Protein AF-A0A3C0J0U9-F1 (afdb_monomer)

Secondary structure (DSSP, 8-state):
-HHHHHHHHHHHHHHHHHHHHHH-------HHHHHHHHHHHHHTT-HHHHHHHHHHHHHH-TT-HHHHHHHHHHHHHHTT-S-HHHHHHHHHS-TTHHHHTTPPPPPHHHHHHHHHHHHHHHHHHHH-TT-HHHHHHHHTTT--

Foldseek 3Di:
DVVVVVVVVVVVVVVVVVVVVVVPPPVPQALVNLLVQLVVCLVVLVLVSSLVSLVVSCVRVVLPLSSLQSNLSSLCSVLVPPALLLVVCCVVDDNCVSVVVVHDHTDPSSVVSSVSSQVSLVSSCVSPVPPVVSCVNCVSVPDD

Nearest PDB structures (foldseek):
  6i57-assembly1_A  TM=8.396E-01  e=9.009E-02  Homo sapiens
  6fdt-assembly1_A  TM=8.468E-01  e=4.999E-01  Homo sapiens
  3q4a-assembly1_B  TM=5.434E-01  e=1.568E-01  Mus musculus
  6fdp-assembly1_A  TM=4.439E-01  e=1.824E-01  Homo sapiens
  5tqb-assembly1_B  TM=6.037E-01  e=2.638E+00  Thermochaetoides thermophila DSM 1495

Mean predicted aligned error: 12.81 Å

pLDDT: mean 75.69, std 16.79, range [37.5, 98.44]

Sequence (144 aa):
MRHTRRILSVFAVAVAVLALASAVSVAQTSAYDYILRGERYLASGAADDAIREFNAALSMEPGNTRASFGLGQAYEQRSRCARVFNYRMELMTEPGTLGKLGFPPLTEQGYQDVQLALDAYAKSVASYPRYPEAYYRQGLLHFV

Structure (mmCIF, N/CA/C/O backbone):
data_AF-A0A3C0J0U9-F1
#
_entry.id   AF-A0A3C0J0U9-F1
#
loop_
_atom_site.group_PDB
_atom_site.id
_atom_site.type_symbol
_atom_site.label_atom_id
_atom_site.label_alt_id
_atom_site.label_comp_id
_atom_site.label_asym_id
_atom_site.label_entity_id
_atom_site.label_seq_id
_atom_site.pdbx_PDB_ins_code
_atom_site.Cartn_x
_atom_site.Cartn_y
_atom_site.Cartn_z
_atom_site.occupancy
_atom_site.B_iso_or_equiv
_atom_site.auth_seq_id
_atom_site.auth_comp_id
_atom_site.auth_asym_id
_atom_site.auth_atom_id
_atom_site.pdbx_PDB_model_num
ATOM 1 N N . MET A 1 1 ? -31.194 -32.279 52.348 1.00 56.94 1 MET A N 1
ATOM 2 C CA . MET A 1 1 ? -30.491 -32.675 51.098 1.00 56.94 1 MET A CA 1
ATOM 3 C C . MET A 1 1 ? -30.902 -31.895 49.831 1.00 56.94 1 MET A C 1
ATOM 5 O O . MET A 1 1 ? -30.206 -32.005 48.830 1.00 56.94 1 MET A O 1
ATOM 9 N N . ARG A 1 2 ? -31.984 -31.088 49.815 1.00 56.72 2 ARG A N 1
ATOM 10 C CA . ARG A 1 2 ? -32.417 -30.333 48.610 1.00 56.72 2 ARG A CA 1
ATOM 11 C C .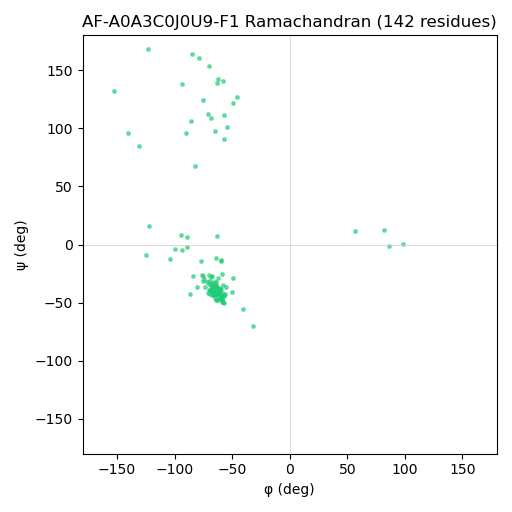 ARG A 1 2 ? -31.564 -29.093 48.271 1.00 56.72 2 ARG A C 1
ATOM 13 O O . ARG A 1 2 ? -31.472 -28.736 47.102 1.00 56.72 2 ARG A O 1
ATOM 20 N N . HIS A 1 3 ? -30.916 -28.465 49.256 1.00 53.94 3 HIS A N 1
ATOM 21 C CA . HIS A 1 3 ? -30.123 -27.240 49.053 1.00 53.94 3 HIS A CA 1
ATOM 22 C C . HIS A 1 3 ? -28.789 -27.486 48.333 1.00 53.94 3 HIS A C 1
ATOM 24 O O . HIS A 1 3 ? -28.413 -26.715 47.456 1.00 53.94 3 HIS A O 1
ATOM 30 N N . THR A 1 4 ? -28.125 -28.607 48.614 1.00 58.34 4 THR A N 1
ATOM 31 C CA . THR A 1 4 ? -26.825 -28.965 48.026 1.00 58.34 4 THR A CA 1
ATOM 32 C C . THR A 1 4 ? -26.916 -29.223 46.518 1.00 58.34 4 THR A C 1
ATOM 34 O O . THR A 1 4 ? -26.023 -28.842 45.770 1.00 58.34 4 THR A O 1
ATOM 37 N N . ARG A 1 5 ? -28.036 -29.792 46.044 1.00 61.41 5 ARG A N 1
ATOM 38 C CA . ARG A 1 5 ? -28.287 -30.019 44.608 1.00 61.41 5 ARG A CA 1
ATOM 39 C C . ARG A 1 5 ? -28.474 -28.721 43.817 1.00 61.41 5 ARG A C 1
ATOM 41 O O . ARG A 1 5 ? -28.034 -28.658 42.678 1.00 61.41 5 ARG A O 1
ATOM 48 N N . ARG A 1 6 ? -29.088 -27.692 44.419 1.00 62.22 6 ARG A N 1
ATOM 49 C CA . ARG A 1 6 ? -29.304 -26.385 43.769 1.00 62.22 6 ARG A CA 1
ATOM 50 C C . ARG A 1 6 ? -28.004 -25.603 43.585 1.00 62.22 6 ARG A C 1
ATOM 52 O O . ARG A 1 6 ? -27.803 -24.988 42.545 1.00 62.22 6 ARG A O 1
ATOM 59 N N . ILE A 1 7 ? -27.113 -25.657 44.573 1.00 67.00 7 ILE A N 1
ATOM 60 C CA . ILE A 1 7 ? -25.809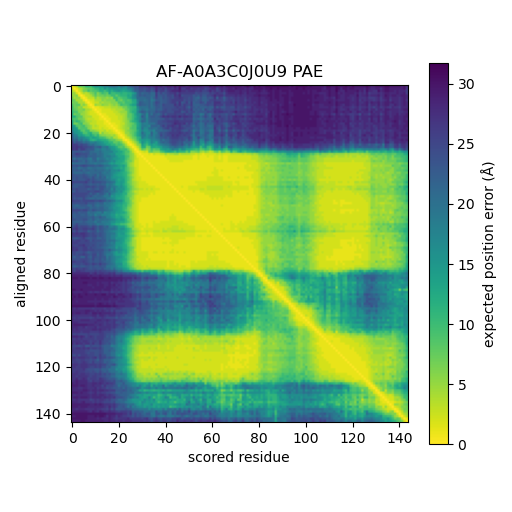 -24.983 44.509 1.00 67.00 7 ILE A CA 1
ATOM 61 C C . ILE A 1 7 ? -24.936 -25.634 43.431 1.00 67.00 7 ILE A C 1
ATOM 63 O O . ILE A 1 7 ? -24.357 -24.934 42.606 1.00 67.00 7 ILE A O 1
ATOM 67 N N . LEU A 1 8 ? -24.931 -26.970 43.369 1.00 69.69 8 LEU A N 1
ATOM 68 C CA . LEU A 1 8 ? -24.194 -27.7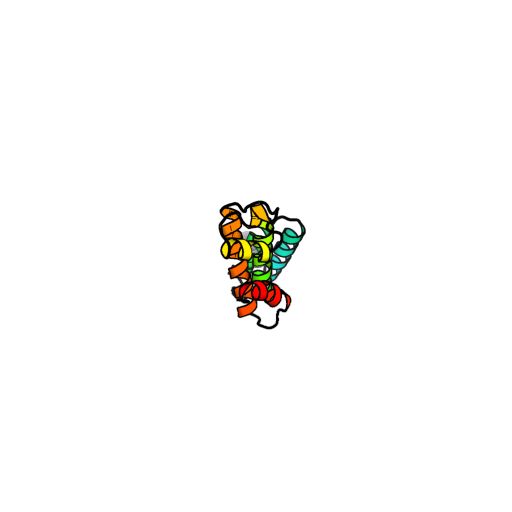16 42.349 1.00 69.69 8 LEU A CA 1
ATOM 69 C C . LEU A 1 8 ? -24.704 -27.418 40.928 1.00 69.69 8 LEU A C 1
ATOM 71 O O . LEU A 1 8 ? -23.905 -27.258 40.012 1.00 69.69 8 LEU A O 1
ATOM 75 N N . SER A 1 9 ? -26.025 -27.288 40.747 1.00 71.12 9 SER A N 1
ATOM 76 C CA . SER A 1 9 ? -26.611 -26.945 39.446 1.00 71.12 9 SER A CA 1
ATOM 77 C C . SER A 1 9 ? -26.307 -25.513 39.012 1.00 71.12 9 SER A C 1
ATOM 79 O O . SER A 1 9 ? -26.024 -25.287 37.843 1.00 71.12 9 SER A O 1
ATOM 81 N N . VAL A 1 10 ? -26.322 -24.545 39.935 1.00 73.25 10 VAL A N 1
ATOM 82 C CA . VAL A 1 10 ? -25.972 -23.150 39.616 1.00 73.25 10 VAL A CA 1
ATOM 83 C C . VAL A 1 10 ? -24.491 -23.043 39.260 1.00 73.25 10 VAL A C 1
ATOM 85 O O . VAL A 1 10 ? -24.139 -22.364 38.301 1.00 73.25 10 VAL A O 1
ATOM 88 N N . PHE A 1 11 ? -23.634 -23.769 39.978 1.00 76.00 11 PHE A N 1
ATOM 89 C CA . PHE A 1 11 ? -22.206 -23.820 39.687 1.00 76.00 11 PHE A CA 1
ATOM 90 C C . PHE A 1 11 ? -21.923 -24.467 38.323 1.00 76.00 11 PHE A C 1
ATOM 92 O O . PHE A 1 11 ? -21.149 -23.931 37.536 1.00 76.00 11 PHE A O 1
ATOM 99 N N . ALA A 1 12 ? -22.609 -25.565 37.993 1.00 74.12 12 ALA A N 1
ATOM 100 C CA . ALA A 1 12 ? -22.492 -26.215 36.689 1.00 74.12 12 ALA A CA 1
ATOM 101 C C . ALA A 1 12 ? -22.958 -25.311 35.535 1.00 74.12 12 ALA A C 1
ATOM 103 O O . ALA A 1 12 ? -22.296 -25.247 34.502 1.00 74.12 12 ALA A O 1
ATOM 104 N N . VAL A 1 13 ? -24.056 -24.569 35.720 1.00 76.31 13 VAL A N 1
ATOM 105 C CA . VAL A 1 13 ? -24.535 -23.587 34.733 1.00 76.31 13 VAL A CA 1
ATOM 106 C C . VAL A 1 13 ? -23.541 -22.434 34.583 1.00 76.31 13 VAL A C 1
ATOM 108 O O . VAL A 1 13 ? -23.248 -22.038 33.461 1.00 76.31 13 VAL A O 1
ATOM 111 N N . ALA A 1 14 ? -22.968 -21.929 35.678 1.00 69.69 14 ALA A N 1
ATOM 112 C CA . ALA A 1 14 ? -21.973 -20.859 35.630 1.00 69.69 14 ALA A CA 1
ATOM 113 C C . ALA A 1 14 ? -20.696 -21.285 34.887 1.00 69.69 14 ALA A C 1
ATOM 115 O O . ALA A 1 14 ? -20.204 -20.539 34.045 1.00 69.69 14 ALA A O 1
ATOM 116 N N . VAL A 1 15 ? -20.201 -22.503 35.134 1.00 75.88 15 VAL A N 1
ATOM 117 C CA . VAL A 1 15 ? -19.050 -23.070 34.412 1.00 75.88 15 VAL A CA 1
ATOM 118 C C . VAL A 1 15 ? -19.375 -23.274 32.930 1.00 75.88 15 VAL A C 1
ATOM 120 O O . VAL A 1 15 ? -18.551 -22.952 32.079 1.00 75.88 15 VAL A O 1
ATOM 123 N N . ALA A 1 16 ? -20.582 -23.746 32.605 1.00 70.12 16 ALA A N 1
ATOM 124 C CA . ALA A 1 16 ? -21.015 -23.917 31.221 1.00 70.12 16 ALA A CA 1
ATOM 125 C C . ALA A 1 16 ? -21.107 -22.577 30.474 1.00 70.12 16 ALA A C 1
ATOM 127 O O . ALA A 1 16 ? -20.628 -22.479 29.349 1.00 70.12 16 ALA A O 1
ATOM 128 N N . VAL A 1 17 ? -21.656 -21.532 31.103 1.00 71.75 17 VAL A N 1
ATOM 129 C CA . VAL A 1 17 ? -21.714 -20.176 30.531 1.00 71.75 17 VAL A CA 1
ATOM 130 C C . VAL A 1 17 ? -20.309 -19.603 30.327 1.00 71.75 17 VAL A C 1
ATOM 132 O O . VAL A 1 17 ? -20.049 -19.001 29.288 1.00 71.75 17 VAL A O 1
ATOM 135 N N . LEU A 1 18 ? -19.383 -19.836 31.262 1.00 61.94 18 LEU A N 1
ATOM 136 C CA . LEU A 1 18 ? -17.990 -19.397 31.131 1.00 61.94 18 LEU A CA 1
ATOM 137 C C . LEU A 1 18 ? -17.261 -20.124 29.986 1.00 61.94 18 LEU A C 1
ATOM 139 O O . LEU A 1 18 ? -16.551 -19.495 29.206 1.00 61.94 18 LEU A O 1
ATOM 143 N N . ALA A 1 19 ? -17.480 -21.435 29.848 1.00 61.06 19 ALA A N 1
ATOM 144 C CA . ALA A 1 19 ? -16.915 -22.241 28.766 1.00 61.06 19 ALA A CA 1
ATOM 145 C C . ALA A 1 19 ? -17.512 -21.874 27.393 1.00 61.06 19 ALA A C 1
ATOM 147 O O . ALA A 1 19 ? -16.795 -21.817 26.394 1.00 61.06 19 ALA A O 1
ATOM 148 N N . LEU A 1 20 ? -18.810 -21.556 27.343 1.00 58.84 20 LEU A N 1
ATOM 149 C CA . LEU A 1 20 ? -19.487 -21.045 26.147 1.00 58.84 20 LEU A CA 1
ATOM 150 C C . LEU A 1 20 ? -18.983 -19.649 25.761 1.00 58.84 20 LEU A C 1
ATOM 152 O O . LEU A 1 20 ? -18.791 -19.390 24.577 1.00 58.84 20 LEU A O 1
ATOM 156 N N . ALA A 1 21 ? -18.690 -18.779 26.732 1.00 57.72 21 ALA A N 1
ATOM 157 C CA . ALA A 1 21 ? -18.084 -17.471 26.480 1.00 57.72 21 ALA A CA 1
ATOM 158 C C . ALA A 1 21 ? -16.661 -17.583 25.901 1.00 57.72 21 ALA A C 1
ATOM 160 O O . ALA A 1 21 ? -16.288 -16.770 25.061 1.00 57.72 21 ALA A O 1
ATOM 161 N N . SER A 1 22 ? -15.895 -18.619 26.271 1.00 56.03 22 SER A N 1
ATOM 162 C CA . SER A 1 22 ? -14.607 -18.935 25.628 1.00 56.03 22 SER A CA 1
ATOM 163 C C . SER A 1 22 ? -14.731 -19.629 24.264 1.00 56.03 22 SER A C 1
ATOM 165 O O . SER A 1 22 ? -13.751 -19.697 23.528 1.00 56.03 22 SER A O 1
ATOM 167 N N . ALA A 1 23 ? -15.917 -20.144 23.922 1.00 53.53 23 ALA A N 1
ATOM 168 C CA . ALA A 1 23 ? -16.199 -20.836 22.662 1.00 53.53 23 ALA A CA 1
ATOM 169 C C . ALA A 1 23 ? -16.893 -19.945 21.618 1.00 53.53 23 ALA A C 1
ATOM 171 O O . ALA A 1 23 ? -17.100 -20.380 20.483 1.00 53.53 23 ALA A O 1
ATOM 172 N N . VAL A 1 24 ? -17.240 -18.698 21.967 1.00 56.47 24 VAL A N 1
ATOM 173 C CA . VAL A 1 24 ? -17.619 -17.690 20.975 1.00 56.47 24 VAL A CA 1
ATOM 174 C C . VAL A 1 24 ? -16.385 -17.408 20.129 1.00 56.47 24 VAL A C 1
ATOM 176 O O . VAL A 1 24 ? -15.494 -16.648 20.499 1.00 56.47 24 VAL A O 1
ATOM 179 N N . SER A 1 25 ? -16.346 -18.060 18.971 1.00 51.44 25 SER A N 1
ATOM 180 C CA . SER A 1 25 ? -15.546 -17.656 17.829 1.00 51.44 25 SER A CA 1
ATOM 181 C C . SER A 1 25 ? -15.954 -16.227 17.473 1.00 51.44 25 SER A C 1
ATOM 183 O O . SER A 1 25 ? -16.887 -15.986 16.710 1.00 51.44 25 SER A O 1
ATOM 185 N N . VAL A 1 26 ? -15.263 -15.249 18.060 1.00 58.66 26 VAL A N 1
ATOM 186 C CA . VAL A 1 26 ? -15.087 -13.965 17.392 1.00 58.66 26 VAL A CA 1
ATOM 187 C C . VAL A 1 26 ? -14.426 -14.348 16.079 1.00 58.66 26 VAL A C 1
ATOM 189 O O . VAL A 1 26 ? -13.323 -14.891 16.100 1.00 58.66 26 VAL A O 1
ATOM 192 N N . ALA A 1 27 ? -15.139 -14.200 14.962 1.00 58.12 27 ALA A N 1
ATOM 193 C CA . ALA A 1 27 ? -14.575 -14.448 13.645 1.00 58.12 27 ALA A CA 1
ATOM 194 C C . ALA A 1 27 ? -13.315 -13.585 13.537 1.00 58.12 27 ALA A C 1
ATOM 196 O O . ALA A 1 27 ? -13.394 -12.361 13.427 1.00 58.12 27 ALA A O 1
ATOM 197 N N . GLN A 1 28 ? -12.154 -14.211 13.720 1.00 73.06 28 GLN A N 1
ATOM 198 C CA . GLN A 1 28 ? -10.898 -13.496 13.780 1.00 73.06 28 GLN A CA 1
ATOM 199 C C . GLN A 1 28 ? -10.618 -13.024 12.363 1.00 73.06 28 GLN A C 1
ATOM 201 O O . GLN A 1 28 ? -10.431 -13.842 11.465 1.00 73.06 28 GLN A O 1
ATOM 206 N N . THR A 1 29 ? -10.674 -11.709 12.167 1.00 84.19 29 THR A N 1
ATOM 207 C CA . THR A 1 29 ? -10.436 -11.073 10.874 1.00 84.19 29 THR A CA 1
ATOM 208 C C . THR A 1 29 ? -9.147 -11.609 10.266 1.00 84.19 29 THR A C 1
ATOM 210 O O . THR A 1 29 ? -8.088 -11.508 10.886 1.00 84.19 29 THR A O 1
ATOM 213 N N . SER A 1 30 ? -9.238 -12.185 9.071 1.00 92.88 30 SER A N 1
ATOM 214 C CA . SER A 1 30 ? -8.088 -12.729 8.351 1.00 92.88 30 SER A CA 1
ATOM 215 C C . SER A 1 30 ? -7.366 -11.645 7.547 1.00 92.88 30 SER A C 1
ATOM 217 O O . SER A 1 30 ? -7.937 -10.591 7.249 1.00 92.88 30 SER A O 1
ATOM 219 N N . ALA A 1 31 ? -6.128 -11.918 7.117 1.00 93.88 31 ALA A N 1
ATOM 220 C CA . ALA A 1 31 ? -5.410 -11.046 6.183 1.00 93.88 31 ALA A CA 1
ATOM 221 C C . ALA A 1 31 ? -6.225 -10.807 4.898 1.00 93.88 31 ALA A C 1
ATOM 223 O O . ALA A 1 31 ? -6.257 -9.698 4.368 1.00 93.88 31 ALA A O 1
ATOM 224 N N . TYR A 1 32 ? -6.949 -11.831 4.437 1.00 94.31 32 TYR A N 1
ATOM 225 C CA . TYR A 1 32 ? -7.830 -11.744 3.278 1.00 94.31 32 TYR A CA 1
ATOM 226 C C . TYR A 1 32 ? -9.001 -10.772 3.489 1.00 94.31 32 TYR A C 1
ATOM 228 O O . TYR A 1 32 ? -9.305 -9.981 2.597 1.00 94.31 32 TYR A O 1
ATOM 236 N N . ASP A 1 33 ? -9.612 -10.754 4.675 1.00 95.88 33 ASP A N 1
ATOM 237 C CA . ASP A 1 33 ? -10.697 -9.813 4.987 1.00 95.88 33 ASP A CA 1
ATOM 238 C C . ASP A 1 33 ? -10.204 -8.362 4.996 1.00 95.88 33 ASP A C 1
ATOM 240 O O . ASP A 1 33 ? -10.885 -7.467 4.489 1.00 95.88 33 ASP A O 1
ATOM 244 N N . TYR A 1 34 ? -9.005 -8.130 5.539 1.00 97.44 34 TYR A N 1
ATOM 245 C CA . TYR A 1 34 ? -8.331 -6.833 5.472 1.00 97.44 34 TYR A CA 1
ATOM 246 C C . TYR A 1 34 ? -8.072 -6.412 4.017 1.00 97.44 34 TYR A C 1
ATOM 248 O O . TYR A 1 34 ? -8.408 -5.293 3.638 1.00 97.44 34 TYR A O 1
ATOM 256 N N . ILE A 1 35 ? -7.571 -7.315 3.167 1.00 97.38 35 ILE A N 1
ATOM 257 C CA . ILE A 1 35 ? -7.364 -7.043 1.733 1.00 97.38 35 ILE A CA 1
ATOM 258 C C . ILE A 1 35 ? -8.675 -6.635 1.056 1.00 97.38 35 ILE A C 1
ATOM 260 O O . ILE A 1 35 ? -8.723 -5.605 0.387 1.00 97.38 35 ILE A O 1
ATOM 264 N N . LEU A 1 36 ? -9.754 -7.397 1.259 1.00 97.56 36 LEU A N 1
ATOM 265 C CA . LEU A 1 36 ? -11.047 -7.103 0.639 1.00 97.56 36 LEU A CA 1
ATOM 266 C C . LEU A 1 36 ? -11.625 -5.755 1.086 1.00 97.56 36 LEU A C 1
ATOM 268 O O . LEU A 1 36 ? -12.241 -5.055 0.281 1.00 97.56 36 LEU A O 1
ATOM 272 N N . ARG A 1 37 ? -11.451 -5.370 2.355 1.00 97.81 37 ARG A N 1
ATOM 273 C CA . ARG A 1 37 ? -11.858 -4.036 2.819 1.00 97.81 37 ARG A CA 1
ATOM 274 C C . ARG A 1 37 ? -10.981 -2.943 2.218 1.00 97.81 37 ARG A C 1
ATOM 276 O O . ARG A 1 37 ? -11.527 -1.947 1.750 1.00 97.81 37 ARG A O 1
ATOM 283 N N . GLY A 1 38 ? -9.666 -3.150 2.156 1.00 98.00 38 GLY A N 1
ATOM 284 C CA . GLY A 1 38 ? -8.734 -2.223 1.513 1.00 98.00 38 GLY A CA 1
ATOM 285 C C . GLY A 1 38 ? -9.086 -1.955 0.049 1.00 98.00 38 GLY A C 1
ATOM 286 O O . GLY A 1 38 ? -9.139 -0.804 -0.375 1.00 98.00 38 GLY A O 1
ATOM 287 N N . GLU A 1 39 ? -9.441 -2.996 -0.705 1.00 97.44 39 GLU A N 1
ATOM 288 C CA . GLU A 1 39 ? -9.885 -2.875 -2.100 1.00 97.44 39 GLU A CA 1
ATOM 289 C C . GLU A 1 39 ? -11.186 -2.081 -2.250 1.00 97.44 39 GLU A C 1
ATOM 291 O O . GLU A 1 39 ? -11.331 -1.290 -3.183 1.00 97.44 39 GLU A O 1
ATOM 296 N N . ARG A 1 40 ? -12.130 -2.245 -1.316 1.00 98.25 40 ARG A N 1
ATOM 297 C CA . ARG A 1 40 ? -13.370 -1.455 -1.304 1.00 98.25 40 ARG A CA 1
ATOM 298 C C . ARG A 1 40 ? -13.097 0.019 -1.022 1.00 98.25 40 ARG A C 1
ATOM 300 O O . ARG A 1 40 ? -13.697 0.869 -1.674 1.00 98.25 40 ARG A O 1
ATOM 307 N N . TYR A 1 41 ? -12.195 0.316 -0.087 1.00 98.19 41 TYR A N 1
ATOM 308 C CA . TYR A 1 41 ? -11.788 1.688 0.214 1.00 98.19 41 TYR A CA 1
ATOM 309 C C . TYR A 1 41 ? -11.018 2.336 -0.944 1.00 98.19 41 TYR A C 1
ATOM 311 O O . TYR A 1 41 ? -11.273 3.491 -1.276 1.00 98.19 41 TYR A O 1
ATOM 319 N N . LEU A 1 42 ? -10.151 1.586 -1.630 1.00 95.12 42 LEU A N 1
ATOM 320 C CA . LEU A 1 42 ? -9.509 2.039 -2.870 1.00 95.12 42 LEU A CA 1
ATOM 321 C C . LEU A 1 42 ? -10.540 2.429 -3.930 1.00 95.12 42 LEU A C 1
ATOM 323 O O . LEU A 1 42 ? -10.481 3.519 -4.505 1.00 95.12 42 LEU A O 1
ATOM 327 N N . ALA A 1 43 ? -11.510 1.543 -4.170 1.00 95.62 43 ALA A N 1
ATOM 328 C CA . ALA A 1 43 ? -12.556 1.763 -5.160 1.00 95.62 43 ALA A CA 1
ATOM 329 C C . ALA A 1 43 ? -13.427 2.990 -4.839 1.00 95.62 43 ALA A C 1
ATOM 331 O O . ALA A 1 43 ? -13.941 3.625 -5.757 1.00 95.62 43 ALA A O 1
ATOM 332 N N . SER A 1 44 ? -13.576 3.347 -3.558 1.00 96.12 44 SER A N 1
ATOM 333 C CA . SER A 1 44 ? -14.342 4.520 -3.125 1.00 96.12 44 SER A CA 1
ATOM 334 C C . SER A 1 44 ? -13.528 5.814 -3.028 1.00 96.12 44 SER A C 1
ATOM 336 O O . SER A 1 44 ? -14.100 6.859 -2.720 1.00 96.12 44 SER A O 1
ATOM 338 N N . GLY A 1 45 ? -12.216 5.788 -3.283 1.00 93.88 45 GLY A N 1
ATOM 339 C CA . GLY A 1 45 ? -11.368 6.974 -3.123 1.00 93.88 45 GLY A CA 1
ATOM 340 C C . GLY A 1 45 ? -10.820 7.192 -1.715 1.00 93.88 45 GLY A C 1
ATO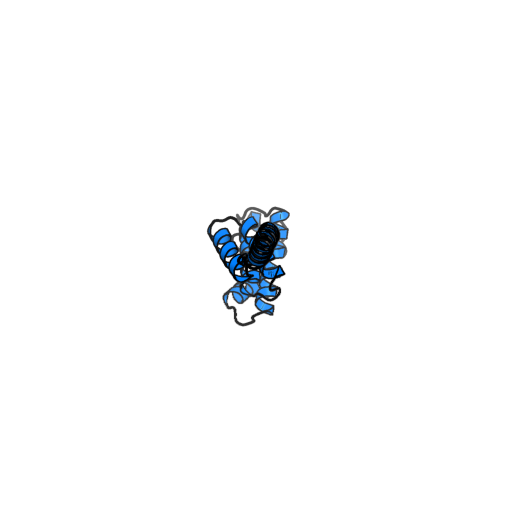M 341 O O . GLY A 1 45 ? -10.073 8.147 -1.498 1.00 93.88 45 GLY A O 1
ATOM 342 N N . ALA A 1 46 ? -11.163 6.326 -0.763 1.00 96.69 46 ALA A N 1
ATOM 343 C CA . ALA A 1 46 ? -10.761 6.423 0.635 1.00 96.69 46 ALA A CA 1
ATOM 344 C C . ALA A 1 46 ? -9.349 5.849 0.842 1.00 96.69 46 ALA A C 1
ATOM 346 O O . ALA A 1 46 ? -9.153 4.807 1.468 1.00 96.69 46 ALA A O 1
ATOM 347 N N . ALA A 1 47 ? -8.351 6.533 0.284 1.00 94.94 47 ALA A N 1
ATOM 348 C CA . ALA A 1 47 ? -6.975 6.047 0.245 1.00 94.94 47 ALA A CA 1
ATOM 349 C C . ALA A 1 47 ? -6.369 5.794 1.641 1.00 94.94 47 ALA A C 1
ATOM 351 O O . ALA A 1 47 ? -5.678 4.797 1.831 1.00 94.94 47 ALA A O 1
ATOM 352 N N . ASP A 1 48 ? -6.659 6.637 2.637 1.00 97.19 48 ASP A N 1
ATOM 353 C CA . ASP A 1 48 ? -6.154 6.450 4.008 1.00 97.19 48 ASP A CA 1
ATOM 354 C C . ASP A 1 48 ? -6.700 5.183 4.675 1.00 97.19 48 ASP A C 1
ATOM 356 O O . ASP A 1 48 ? -5.952 4.427 5.303 1.00 97.19 48 ASP A O 1
ATOM 360 N N . ASP A 1 49 ? -7.993 4.911 4.498 1.00 98.25 49 ASP A N 1
ATOM 361 C CA . ASP A 1 49 ? -8.611 3.691 5.006 1.00 98.25 49 ASP A CA 1
ATOM 362 C C . ASP A 1 49 ? -8.067 2.457 4.290 1.00 98.25 49 ASP A C 1
ATOM 364 O O . ASP A 1 49 ? -7.754 1.457 4.935 1.00 98.25 49 ASP A O 1
ATOM 368 N N . ALA A 1 50 ? -7.865 2.544 2.974 1.00 98.19 50 ALA A N 1
ATOM 369 C CA . ALA A 1 50 ? -7.226 1.479 2.217 1.00 98.19 50 ALA A CA 1
ATOM 370 C C . ALA A 1 50 ? -5.815 1.167 2.739 1.00 98.19 50 ALA A C 1
ATOM 372 O O . ALA A 1 50 ? -5.501 0.005 2.998 1.00 98.19 50 ALA A O 1
ATOM 373 N N . ILE A 1 51 ? -4.985 2.192 2.966 1.00 98.25 51 ILE A N 1
ATOM 374 C CA . ILE A 1 51 ? -3.633 2.048 3.532 1.00 98.25 51 ILE A CA 1
ATOM 375 C C . ILE A 1 51 ? -3.687 1.343 4.888 1.00 98.25 51 ILE A C 1
ATOM 377 O O . ILE A 1 51 ? -2.891 0.439 5.152 1.00 98.25 51 ILE A O 1
ATOM 381 N N . ARG A 1 52 ? -4.627 1.729 5.755 1.00 98.25 52 ARG A N 1
ATOM 382 C CA . ARG A 1 52 ? -4.802 1.116 7.076 1.00 98.25 52 ARG A CA 1
ATOM 383 C C . ARG A 1 52 ? -5.155 -0.369 6.970 1.00 98.25 52 ARG A C 1
ATOM 385 O O . ARG A 1 52 ? -4.543 -1.183 7.659 1.00 98.25 52 ARG A O 1
ATOM 392 N N . GLU A 1 53 ? -6.098 -0.731 6.103 1.00 98.44 53 GLU A N 1
ATOM 393 C CA . GLU A 1 53 ? -6.500 -2.129 5.921 1.00 98.44 53 GLU A CA 1
ATOM 394 C C . GLU A 1 53 ? -5.378 -2.974 5.297 1.00 98.44 53 GLU A C 1
ATOM 396 O O . GLU A 1 53 ? -5.082 -4.059 5.796 1.00 98.44 53 GLU A O 1
ATOM 401 N N . PHE A 1 54 ? -4.676 -2.483 4.271 1.00 97.94 54 PHE A N 1
ATOM 402 C CA . PHE A 1 54 ? -3.567 -3.237 3.674 1.00 97.94 54 PHE A CA 1
ATOM 403 C C . PHE A 1 54 ? -2.380 -3.406 4.624 1.00 97.94 54 PHE A C 1
ATOM 405 O O . PHE A 1 54 ? -1.776 -4.477 4.650 1.00 97.94 54 PHE A O 1
ATOM 412 N N . ASN A 1 55 ? -2.068 -2.408 5.455 1.00 98.19 55 ASN A N 1
ATOM 413 C CA . ASN A 1 55 ? -1.041 -2.561 6.489 1.00 98.19 55 ASN A CA 1
ATOM 414 C C . ASN A 1 55 ? -1.431 -3.603 7.544 1.00 98.19 55 ASN A C 1
ATOM 416 O O . ASN A 1 55 ? -0.573 -4.354 8.011 1.00 98.19 55 ASN A O 1
ATOM 420 N N . ALA A 1 56 ? -2.715 -3.694 7.897 1.00 97.44 56 ALA A N 1
ATOM 421 C CA . ALA A 1 56 ? -3.199 -4.740 8.790 1.00 97.44 56 ALA A CA 1
ATOM 422 C C . ALA A 1 56 ? -3.076 -6.132 8.146 1.00 97.44 56 ALA A C 1
ATOM 424 O O . ALA A 1 56 ? -2.580 -7.053 8.792 1.00 97.44 56 ALA A O 1
ATOM 425 N N . ALA A 1 57 ? -3.409 -6.270 6.857 1.00 97.06 57 ALA A N 1
ATOM 426 C CA . ALA A 1 57 ? -3.171 -7.507 6.112 1.00 97.06 57 ALA A CA 1
ATOM 427 C C . ALA A 1 57 ? -1.683 -7.895 6.090 1.00 97.06 57 ALA A C 1
ATOM 429 O O . ALA A 1 57 ? -1.347 -9.042 6.370 1.00 97.06 57 ALA A O 1
ATOM 430 N N . LEU A 1 58 ? -0.785 -6.942 5.819 1.00 95.44 58 LEU A N 1
ATOM 431 C CA . LEU A 1 58 ? 0.665 -7.177 5.780 1.00 95.44 58 LEU A CA 1
ATOM 432 C C . LEU A 1 58 ? 1.273 -7.445 7.160 1.00 95.44 58 LEU A C 1
ATOM 434 O O . LEU A 1 58 ? 2.280 -8.135 7.261 1.00 95.44 58 LEU A O 1
ATOM 438 N N . SER A 1 59 ? 0.661 -6.945 8.232 1.00 96.25 59 SER A N 1
ATOM 439 C CA . SER A 1 59 ? 1.071 -7.293 9.598 1.00 96.25 59 SER A CA 1
ATOM 440 C C . SER A 1 59 ? 0.771 -8.759 9.926 1.00 96.25 59 SER A C 1
ATOM 442 O O . SER A 1 59 ? 1.469 -9.358 10.739 1.00 96.25 59 SER A O 1
ATOM 444 N N . MET A 1 60 ? -0.251 -9.343 9.290 1.00 93.12 60 MET A N 1
ATOM 445 C CA . MET A 1 60 ? -0.593 -10.762 9.424 1.00 93.12 60 MET A CA 1
ATOM 446 C C . MET A 1 60 ? 0.191 -11.640 8.443 1.00 93.12 60 MET A C 1
ATOM 448 O O . MET A 1 60 ? 0.678 -12.704 8.815 1.00 93.12 60 MET A O 1
ATOM 452 N N . GLU A 1 61 ? 0.328 -11.188 7.197 1.00 93.62 61 GLU A N 1
ATOM 453 C CA . GLU A 1 61 ? 1.031 -11.887 6.123 1.00 93.62 61 GLU A CA 1
ATOM 454 C C . GLU A 1 61 ? 2.022 -10.937 5.427 1.00 93.62 61 GLU A C 1
ATOM 456 O O . GLU A 1 61 ? 1.705 -10.359 4.382 1.00 93.62 61 GLU A O 1
ATOM 461 N N . PRO A 1 62 ? 3.251 -10.785 5.955 1.00 92.81 62 PRO A N 1
ATOM 462 C CA . PRO A 1 62 ? 4.223 -9.814 5.438 1.00 92.81 62 PRO A CA 1
ATOM 463 C C . PRO A 1 62 ? 4.613 -9.998 3.965 1.00 92.81 62 PRO A C 1
ATOM 465 O O . PRO A 1 62 ? 5.021 -9.042 3.313 1.00 92.81 62 PRO A O 1
ATOM 468 N N . GLY A 1 63 ? 4.489 -11.220 3.437 1.00 88.25 63 GLY A N 1
ATOM 469 C CA . GLY A 1 63 ? 4.762 -11.557 2.035 1.00 88.25 63 GLY A CA 1
ATOM 470 C C . GLY A 1 63 ? 3.530 -11.531 1.127 1.00 88.25 63 GLY A C 1
ATOM 471 O O . GLY A 1 63 ? 3.604 -11.996 -0.013 1.00 88.25 63 GLY A O 1
ATOM 472 N N . ASN A 1 64 ? 2.375 -11.051 1.605 1.00 92.56 64 ASN A N 1
ATOM 473 C CA . ASN A 1 64 ? 1.164 -11.058 0.797 1.00 92.56 64 ASN A CA 1
ATOM 474 C C . ASN A 1 64 ? 1.293 -10.066 -0.370 1.00 92.56 64 ASN A C 1
ATOM 476 O O . ASN A 1 64 ? 1.267 -8.842 -0.212 1.00 92.56 64 ASN A O 1
ATOM 480 N N . THR A 1 65 ? 1.422 -10.628 -1.572 1.00 90.38 65 THR A N 1
ATOM 481 C CA . THR A 1 65 ? 1.613 -9.880 -2.820 1.00 90.38 65 THR A CA 1
ATOM 482 C C . THR A 1 65 ? 0.438 -8.948 -3.101 1.00 90.38 65 THR A C 1
ATOM 484 O O . THR A 1 65 ? 0.639 -7.787 -3.442 1.00 90.38 65 THR A O 1
ATOM 487 N N . ARG A 1 66 ? -0.795 -9.430 -2.912 1.00 92.38 66 ARG A N 1
ATOM 488 C CA . ARG A 1 66 ? -2.014 -8.664 -3.193 1.00 92.38 66 ARG A CA 1
ATOM 489 C C . ARG A 1 66 ? -2.152 -7.470 -2.251 1.00 92.38 66 ARG A C 1
ATOM 491 O O . ARG A 1 66 ? -2.469 -6.378 -2.709 1.00 92.38 66 ARG A O 1
ATOM 498 N N . ALA A 1 67 ? -1.848 -7.658 -0.967 1.00 94.81 67 ALA A N 1
ATOM 499 C CA . ALA A 1 67 ? -1.846 -6.575 0.012 1.00 94.81 67 ALA A CA 1
ATOM 500 C C . ALA A 1 67 ? -0.756 -5.530 -0.278 1.00 94.81 67 ALA A C 1
ATOM 502 O O . ALA A 1 67 ? -1.035 -4.336 -0.238 1.00 94.81 67 ALA A O 1
ATOM 503 N N . SER A 1 68 ? 0.460 -5.964 -0.633 1.0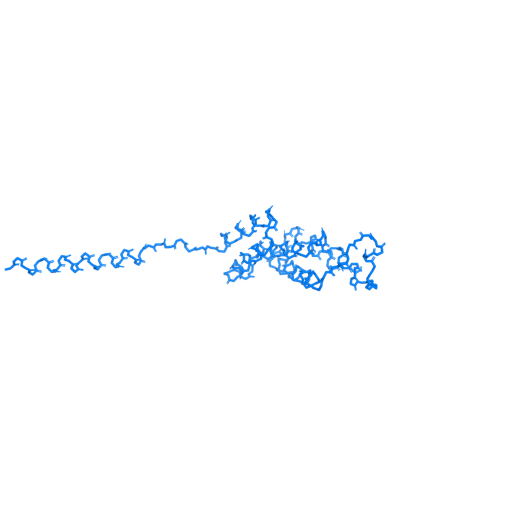0 92.19 68 SER A N 1
ATOM 504 C CA . SER A 1 68 ? 1.551 -5.049 -1.014 1.00 92.19 68 SER A CA 1
ATOM 505 C C . SER A 1 68 ? 1.210 -4.250 -2.275 1.00 92.19 68 SER A C 1
ATOM 507 O O . SER A 1 68 ? 1.438 -3.045 -2.331 1.00 92.19 68 SER A O 1
ATOM 509 N N . PHE A 1 69 ? 0.612 -4.899 -3.275 1.00 90.88 69 PHE A N 1
ATOM 510 C 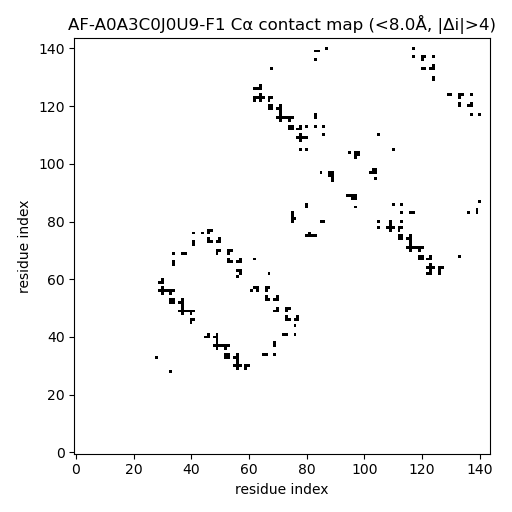CA . PHE A 1 69 ? 0.155 -4.234 -4.491 1.00 90.88 69 PHE A CA 1
ATOM 511 C C . PHE A 1 69 ? -0.952 -3.209 -4.207 1.00 90.88 69 PHE A C 1
ATOM 513 O O . PHE A 1 69 ? -0.849 -2.062 -4.638 1.00 90.88 69 PHE A O 1
ATOM 520 N N . GLY A 1 70 ? -1.972 -3.594 -3.433 1.00 93.06 70 GLY A N 1
ATOM 521 C CA . GLY A 1 70 ? -3.052 -2.694 -3.025 1.00 93.06 70 GLY A CA 1
ATOM 522 C C . GLY A 1 70 ? -2.552 -1.500 -2.208 1.00 93.06 70 GLY A C 1
ATOM 523 O O . GLY A 1 70 ? -3.001 -0.375 -2.418 1.00 93.06 70 GLY A O 1
ATOM 524 N N . LEU A 1 71 ? -1.556 -1.706 -1.340 1.00 95.12 71 LEU A N 1
ATOM 525 C CA . LEU A 1 71 ? -0.912 -0.626 -0.593 1.00 95.12 71 LEU A CA 1
ATOM 526 C C . LEU A 1 71 ? -0.238 0.389 -1.530 1.00 95.12 71 LEU A C 1
ATOM 528 O O . LEU A 1 71 ? -0.393 1.595 -1.337 1.00 95.12 71 LEU A O 1
ATOM 532 N N . GLY A 1 72 ? 0.451 -0.085 -2.573 1.00 90.19 72 GLY A N 1
ATOM 533 C CA . GLY A 1 72 ? 1.041 0.786 -3.589 1.00 90.19 72 GLY A CA 1
ATOM 534 C C . GLY A 1 72 ? -0.004 1.631 -4.323 1.00 90.19 72 GLY A C 1
ATOM 535 O O . GLY A 1 72 ? 0.174 2.840 -4.481 1.00 90.19 72 GLY A O 1
ATOM 536 N N . GLN A 1 73 ? -1.137 1.022 -4.688 1.00 90.31 73 GLN A N 1
ATOM 537 C CA . GLN A 1 73 ? -2.254 1.734 -5.320 1.00 90.31 73 GLN A CA 1
ATOM 538 C C . GLN A 1 73 ? -2.861 2.788 -4.389 1.00 90.31 73 GLN A C 1
ATOM 540 O O . GLN A 1 73 ? -3.245 3.866 -4.843 1.00 90.31 73 GLN A O 1
ATOM 545 N N . ALA A 1 74 ? -2.923 2.502 -3.089 1.00 93.75 74 ALA A N 1
ATOM 546 C CA . ALA A 1 74 ? -3.519 3.403 -2.114 1.00 93.75 74 ALA A CA 1
ATOM 547 C C . ALA A 1 74 ? -2.647 4.641 -1.882 1.00 93.75 74 ALA A C 1
ATOM 549 O O . ALA A 1 74 ? -3.158 5.760 -1.885 1.00 93.75 74 ALA A O 1
ATOM 550 N N . TYR A 1 75 ? -1.328 4.469 -1.784 1.00 90.50 75 TYR A N 1
ATOM 551 C CA . TYR A 1 75 ? -0.401 5.599 -1.734 1.00 90.50 75 TYR A CA 1
ATOM 552 C C . TYR A 1 75 ? -0.407 6.425 -3.030 1.00 90.50 75 TYR A C 1
ATOM 554 O O . TYR A 1 75 ? -0.424 7.654 -2.972 1.00 90.50 75 TYR A O 1
ATOM 562 N N . GLU A 1 76 ? -0.476 5.782 -4.200 1.00 85.00 76 GLU A N 1
ATOM 563 C CA . GLU A 1 76 ? -0.612 6.480 -5.485 1.00 85.00 76 GLU A CA 1
ATOM 564 C C . GLU A 1 76 ? -1.884 7.343 -5.515 1.00 85.00 76 GLU A C 1
ATOM 566 O O . GLU A 1 76 ? -1.827 8.535 -5.823 1.00 85.00 76 GLU A O 1
ATOM 571 N N . GLN A 1 77 ? -3.019 6.787 -5.091 1.00 88.25 77 GLN A N 1
ATOM 572 C CA . GLN A 1 77 ? -4.283 7.515 -5.011 1.00 88.25 77 GLN A CA 1
ATOM 573 C C . GLN A 1 77 ? -4.232 8.671 -4.000 1.00 88.25 77 GLN A C 1
ATOM 575 O O . GLN A 1 77 ? -4.736 9.762 -4.290 1.00 88.25 77 GLN A O 1
ATOM 580 N N . ARG A 1 78 ? -3.589 8.471 -2.840 1.00 89.44 78 ARG A N 1
ATOM 581 C CA . ARG A 1 78 ? -3.439 9.511 -1.811 1.00 89.44 78 ARG A CA 1
ATOM 582 C C . ARG A 1 78 ? -2.551 10.663 -2.266 1.00 89.44 78 ARG A C 1
ATOM 584 O O . ARG A 1 78 ? -2.902 11.819 -2.039 1.00 89.44 78 ARG A O 1
ATOM 591 N N . SER A 1 79 ? -1.487 10.356 -3.006 1.00 82.75 79 SER A N 1
ATOM 592 C CA . SER A 1 79 ? -0.598 11.357 -3.602 1.00 82.75 79 SER A CA 1
ATOM 593 C C . SER A 1 79 ? -1.292 12.245 -4.644 1.00 82.75 79 SER A C 1
ATOM 595 O O . SER A 1 79 ? -0.709 13.235 -5.079 1.00 82.75 79 SER A O 1
ATOM 597 N N . ARG A 1 80 ? -2.521 11.894 -5.079 1.00 75.75 80 ARG A N 1
ATOM 598 C CA . ARG A 1 80 ? -3.248 12.516 -6.207 1.00 75.75 80 ARG A CA 1
ATOM 599 C C . ARG A 1 80 ? -2.467 12.469 -7.523 1.00 75.75 80 ARG A C 1
ATOM 601 O O . ARG A 1 80 ? -2.848 13.119 -8.497 1.00 75.75 80 ARG A O 1
ATOM 608 N N . CYS A 1 81 ? -1.385 11.700 -7.574 1.00 64.31 81 CYS A N 1
ATOM 609 C CA . CYS A 1 81 ? -0.533 11.609 -8.733 1.00 64.31 81 CYS A CA 1
ATOM 610 C C . CYS A 1 81 ? -1.131 10.550 -9.655 1.00 64.31 81 CYS A C 1
ATOM 612 O O . CYS A 1 81 ? -1.067 9.359 -9.374 1.00 64.31 81 CYS A O 1
ATOM 614 N N . ALA A 1 82 ? -1.736 10.985 -10.764 1.00 54.84 82 ALA A N 1
ATOM 615 C CA . ALA A 1 82 ? -2.440 10.091 -11.686 1.00 54.84 82 ALA A CA 1
ATOM 616 C C . ALA A 1 82 ? -1.543 8.995 -12.291 1.00 54.84 82 ALA A C 1
ATOM 618 O O . ALA A 1 82 ? -2.065 8.064 -12.900 1.00 54.84 82 ALA A O 1
ATOM 619 N N . ARG A 1 83 ? -0.213 9.116 -12.157 1.00 57.19 83 ARG A N 1
ATOM 620 C CA . ARG A 1 83 ? 0.765 8.065 -12.443 1.00 57.19 83 ARG A CA 1
ATOM 621 C C . ARG A 1 83 ? 1.999 8.279 -11.576 1.00 57.19 83 ARG A C 1
ATOM 623 O O . ARG A 1 83 ? 2.592 9.357 -11.614 1.00 57.19 83 ARG A O 1
ATOM 630 N N . VAL A 1 84 ? 2.469 7.216 -10.933 1.00 52.75 84 VAL A N 1
ATOM 631 C CA . VAL A 1 84 ? 3.849 7.101 -10.418 1.00 52.75 84 VAL A CA 1
ATOM 632 C C . VAL A 1 84 ? 4.899 7.484 -11.486 1.00 52.75 84 VAL A C 1
ATOM 634 O O . VAL A 1 84 ? 5.946 8.041 -11.173 1.00 52.75 84 VAL A O 1
ATOM 637 N N . PHE A 1 85 ? 4.579 7.282 -12.771 1.00 51.31 85 PHE A N 1
ATOM 638 C CA . PHE A 1 85 ? 5.379 7.718 -13.925 1.00 51.31 85 PHE A CA 1
ATOM 639 C C . PHE A 1 85 ? 5.595 9.246 -14.007 1.00 51.31 85 PHE A C 1
ATOM 641 O O . PHE A 1 85 ? 6.706 9.684 -14.295 1.00 51.31 85 PHE A O 1
ATOM 648 N N . ASN A 1 86 ? 4.559 10.038 -13.681 1.00 55.00 86 ASN A N 1
ATOM 649 C CA . ASN A 1 86 ? 4.579 11.497 -13.467 1.00 55.00 86 ASN A CA 1
AT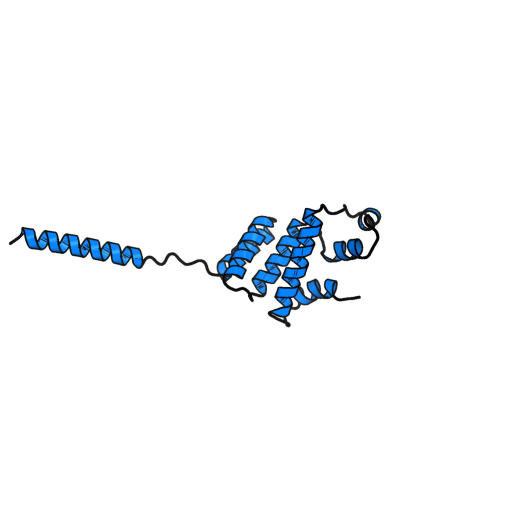OM 650 C C . ASN A 1 86 ? 5.822 11.952 -12.696 1.00 55.00 86 ASN A C 1
ATOM 652 O O . ASN A 1 86 ? 6.626 12.780 -13.111 1.00 55.00 86 ASN A O 1
ATOM 656 N N . TYR A 1 87 ? 5.971 11.330 -11.541 1.00 55.84 87 TYR A N 1
ATOM 657 C CA . TYR A 1 87 ? 6.890 11.730 -10.499 1.00 55.84 87 TYR A CA 1
ATOM 658 C C . TYR A 1 87 ? 8.355 11.411 -10.792 1.00 55.84 87 TYR A C 1
ATOM 660 O O . TYR A 1 87 ? 9.256 12.125 -10.365 1.00 55.84 87 TYR A O 1
ATOM 668 N N . ARG A 1 88 ? 8.621 10.348 -11.554 1.00 58.12 88 ARG A N 1
ATOM 669 C CA . ARG A 1 88 ? 9.996 10.001 -11.916 1.00 58.12 88 ARG A CA 1
ATOM 670 C C . ARG A 1 88 ? 10.585 10.987 -12.926 1.00 58.12 88 ARG A C 1
ATOM 672 O O . ARG A 1 88 ? 11.771 11.278 -12.845 1.00 58.12 88 ARG A O 1
ATOM 679 N N . MET A 1 89 ? 9.759 11.550 -13.814 1.00 52.62 89 MET A N 1
ATOM 680 C CA . MET A 1 89 ? 10.166 12.700 -14.627 1.00 52.62 89 MET A CA 1
ATOM 681 C C . MET A 1 89 ? 10.548 13.887 -13.736 1.00 52.62 89 MET A C 1
ATOM 683 O O . MET A 1 89 ? 11.609 14.452 -13.943 1.00 52.62 89 MET A O 1
ATOM 687 N N . GLU A 1 90 ? 9.747 14.217 -12.719 1.00 51.16 90 GLU A N 1
ATOM 688 C CA . GLU A 1 90 ? 10.021 15.302 -11.752 1.00 51.16 90 GLU A CA 1
ATOM 689 C C . GLU A 1 90 ? 11.348 15.101 -10.996 1.00 51.16 90 GLU A C 1
ATOM 691 O O . GLU A 1 90 ? 12.107 16.045 -10.837 1.00 51.16 90 GLU A O 1
ATOM 696 N N . LEU A 1 91 ? 11.655 13.871 -10.561 1.00 54.06 91 LEU A N 1
ATOM 697 C CA . LEU A 1 91 ? 12.891 13.539 -9.832 1.00 54.06 91 LEU A CA 1
ATOM 698 C C . LEU A 1 91 ? 14.142 13.465 -10.720 1.00 54.06 91 LEU A C 1
ATOM 700 O O . LEU A 1 91 ? 15.253 13.635 -10.222 1.00 54.06 91 LEU A O 1
ATOM 704 N N . MET A 1 92 ? 13.978 13.163 -12.011 1.00 53.56 92 MET A N 1
ATOM 705 C CA . MET A 1 92 ? 15.075 13.103 -12.989 1.00 53.56 92 MET A CA 1
ATOM 706 C C . MET A 1 92 ? 15.279 14.421 -13.746 1.00 53.56 92 MET A C 1
ATOM 708 O O . MET A 1 92 ? 16.210 14.534 -14.542 1.00 53.56 92 MET A O 1
ATOM 712 N N . THR A 1 93 ? 14.423 15.415 -13.521 1.00 53.12 93 THR A N 1
ATOM 713 C CA . THR A 1 93 ? 14.516 16.741 -14.137 1.00 53.12 93 THR A CA 1
ATOM 714 C C . THR A 1 93 ? 14.579 17.811 -13.053 1.00 53.12 93 THR A C 1
ATOM 716 O O . THR A 1 93 ? 14.411 17.528 -11.871 1.00 53.12 93 THR A O 1
ATOM 719 N N . GLU A 1 94 ? 14.907 19.050 -13.418 1.00 59.59 94 GLU A N 1
ATOM 720 C CA . GLU A 1 94 ? 14.933 20.131 -12.434 1.00 59.59 94 GLU A CA 1
ATOM 721 C C . GLU A 1 94 ? 13.555 20.287 -11.761 1.00 59.59 94 GLU A C 1
ATOM 723 O O . GLU A 1 94 ? 12.531 20.220 -12.463 1.00 59.59 94 GLU A O 1
ATOM 728 N N . PRO A 1 95 ? 13.509 20.545 -10.438 1.00 59.22 95 PRO A N 1
ATOM 729 C CA . PRO A 1 95 ? 12.274 20.866 -9.731 1.00 59.22 95 PRO A CA 1
ATOM 730 C C . PRO A 1 95 ? 11.432 21.901 -10.499 1.00 59.22 95 PRO A C 1
ATOM 732 O O . PRO A 1 95 ? 11.929 22.959 -10.883 1.00 59.22 95 PRO A O 1
ATOM 735 N N . GLY A 1 96 ? 10.152 21.595 -10.745 1.00 56.91 96 GLY A N 1
ATOM 736 C CA . GLY A 1 96 ? 9.228 22.459 -11.497 1.00 56.91 96 GLY A CA 1
ATOM 737 C C . GLY A 1 96 ? 9.037 22.090 -12.975 1.00 56.91 96 GLY A C 1
ATOM 738 O O . GLY A 1 96 ? 8.260 22.748 -13.673 1.00 56.91 96 GLY A O 1
ATOM 739 N N . THR A 1 97 ? 9.687 21.033 -13.467 1.00 65.19 97 THR A N 1
ATOM 740 C CA . THR A 1 97 ? 9.490 20.532 -14.837 1.00 65.19 97 THR A CA 1
ATOM 741 C C . THR A 1 97 ? 8.082 19.976 -15.068 1.00 65.19 97 THR A C 1
ATOM 743 O O . THR A 1 97 ? 7.506 20.249 -16.123 1.00 65.19 97 THR A O 1
ATOM 746 N N . LEU A 1 98 ? 7.455 19.295 -14.099 1.00 60.41 98 LEU A N 1
ATOM 747 C CA . LEU A 1 98 ? 6.042 18.917 -14.224 1.00 60.41 98 LEU A CA 1
ATOM 748 C C . LEU A 1 98 ? 5.120 20.135 -14.288 1.00 60.41 98 LEU A C 1
ATOM 750 O O . LEU A 1 98 ? 4.179 20.132 -15.081 1.00 60.41 98 LEU A O 1
ATOM 754 N N . GLY A 1 99 ? 5.453 21.202 -13.554 1.00 61.78 99 GLY A N 1
ATOM 755 C CA . GLY A 1 99 ? 4.779 22.497 -13.665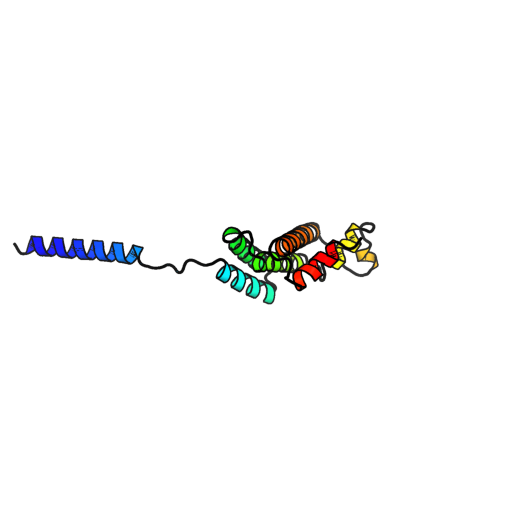 1.00 61.78 99 GLY A CA 1
ATOM 756 C C . GLY A 1 99 ? 4.818 23.050 -15.093 1.00 61.78 99 GLY A C 1
ATOM 757 O O . GLY A 1 99 ? 3.797 23.498 -15.613 1.00 61.78 99 GLY A O 1
ATOM 758 N N . LYS A 1 100 ? 5.968 22.941 -15.774 1.00 62.94 100 LYS A N 1
ATOM 759 C CA . LYS A 1 100 ? 6.128 23.340 -17.188 1.00 62.94 100 LYS A CA 1
ATOM 760 C C . LYS A 1 100 ? 5.336 22.455 -18.158 1.00 62.94 100 LYS A C 1
ATOM 762 O O . LYS A 1 100 ? 4.953 22.922 -19.226 1.00 62.94 100 LYS A O 1
ATOM 767 N N . LEU A 1 101 ? 5.074 21.201 -17.792 1.00 59.97 101 LEU A N 1
ATOM 768 C CA . LEU A 1 101 ? 4.268 20.249 -18.566 1.00 59.97 101 LEU A CA 1
ATOM 769 C C . LEU A 1 101 ? 2.766 20.309 -18.227 1.00 59.97 101 LEU A C 1
ATOM 771 O O . LEU A 1 101 ? 1.994 19.495 -18.731 1.00 59.97 101 LEU A O 1
ATOM 775 N N . GLY A 1 102 ? 2.339 21.274 -17.404 1.00 59.72 102 GLY A N 1
ATOM 776 C CA . GLY A 1 102 ? 0.933 21.492 -17.056 1.00 59.72 102 GLY A CA 1
ATOM 777 C C . GLY A 1 102 ? 0.403 20.581 -15.947 1.00 59.72 102 GLY A C 1
ATOM 778 O O . GLY A 1 102 ? -0.807 20.534 -15.724 1.00 59.72 102 GLY A O 1
ATOM 779 N N . PHE A 1 103 ? 1.280 19.870 -15.238 1.00 62.50 103 PHE A N 1
ATOM 780 C CA . PHE A 1 103 ? 0.908 19.103 -14.056 1.00 62.50 103 PHE A CA 1
ATOM 781 C C . PHE A 1 103 ? 1.127 19.948 -12.793 1.00 62.50 103 PHE A C 1
ATOM 783 O O . PHE A 1 103 ? 2.144 20.635 -12.682 1.00 62.50 103 PHE A O 1
ATOM 790 N N . PRO A 1 104 ? 0.200 19.917 -11.823 1.00 61.66 104 PRO A N 1
ATOM 791 C CA . PRO A 1 104 ? 0.411 20.600 -10.557 1.00 61.66 104 PRO A CA 1
ATOM 792 C C . PRO A 1 104 ? 1.611 19.977 -9.820 1.00 61.66 104 PRO A C 1
ATOM 794 O O . PRO A 1 104 ? 1.733 18.748 -9.811 1.00 61.66 104 PRO A O 1
ATOM 797 N N . PRO A 1 105 ? 2.484 20.788 -9.195 1.00 65.88 105 PRO A N 1
ATOM 798 C CA . PRO A 1 105 ? 3.566 20.262 -8.373 1.00 65.88 105 PRO A CA 1
ATOM 799 C C . PRO A 1 105 ? 2.987 19.487 -7.184 1.00 65.88 105 PRO A C 1
ATOM 801 O O . PRO A 1 105 ? 1.964 19.873 -6.611 1.00 65.88 105 PRO A O 1
ATOM 804 N N . LEU A 1 106 ? 3.640 18.389 -6.805 1.00 68.88 106 LEU A N 1
ATOM 805 C CA . LEU A 1 106 ? 3.248 17.620 -5.624 1.00 68.88 106 LEU A CA 1
ATOM 806 C C . LEU A 1 106 ? 3.559 18.386 -4.332 1.00 68.88 106 LEU A C 1
ATOM 808 O O . LEU A 1 106 ? 4.482 19.196 -4.265 1.00 68.88 106 LEU A O 1
ATOM 812 N N . THR A 1 107 ? 2.798 18.091 -3.282 1.00 77.31 107 THR A N 1
ATOM 813 C CA . THR A 1 107 ? 3.135 18.497 -1.911 1.00 77.31 107 THR A CA 1
ATOM 814 C C . THR A 1 107 ? 4.199 17.563 -1.341 1.00 77.31 107 THR A C 1
ATOM 816 O O . THR A 1 107 ? 4.321 16.435 -1.810 1.00 77.31 107 THR A O 1
ATOM 819 N N . GLU A 1 108 ? 4.925 17.967 -0.295 1.00 79.81 108 GLU A N 1
ATOM 820 C CA . GLU A 1 108 ? 5.904 17.093 0.385 1.00 79.81 108 GLU A CA 1
ATOM 821 C C . GLU A 1 108 ? 5.314 15.722 0.763 1.00 79.81 108 GLU A C 1
ATOM 823 O O . GLU A 1 108 ? 5.940 14.688 0.538 1.00 79.81 108 GLU A O 1
ATOM 828 N N . GLN A 1 109 ? 4.063 15.696 1.238 1.00 83.56 109 GLN A N 1
ATOM 829 C CA . GLN A 1 109 ? 3.341 14.450 1.510 1.00 83.56 109 GLN A CA 1
ATOM 830 C C . GLN A 1 109 ? 3.124 13.619 0.240 1.00 83.56 109 GLN A C 1
ATOM 832 O O . GLN A 1 109 ? 3.279 12.404 0.267 1.00 83.56 109 GLN A O 1
ATOM 837 N N . GLY A 1 110 ? 2.792 14.262 -0.881 1.00 80.31 110 GLY A N 1
ATOM 838 C CA . GLY A 1 110 ? 2.696 13.600 -2.178 1.00 80.31 110 GLY A CA 1
ATOM 839 C C . GLY A 1 110 ? 4.032 12.999 -2.617 1.00 80.31 110 GLY A C 1
ATOM 840 O O . GLY A 1 110 ? 4.055 11.859 -3.074 1.00 80.31 110 GLY A O 1
ATOM 841 N N . TYR A 1 111 ? 5.147 13.711 -2.406 1.00 76.75 111 TYR A N 1
ATOM 842 C CA . TYR A 1 111 ? 6.495 13.188 -2.665 1.00 76.75 111 TYR A CA 1
ATOM 843 C C . TYR A 1 111 ? 6.776 11.924 -1.828 1.00 76.75 111 TYR A C 1
ATOM 845 O O . TYR A 1 111 ? 7.259 10.910 -2.348 1.00 76.75 111 TYR A O 1
ATOM 853 N N . GLN A 1 112 ? 6.437 11.957 -0.538 1.00 84.19 112 GLN A N 1
ATOM 854 C CA . GLN A 1 112 ? 6.601 10.821 0.368 1.00 84.19 112 GLN A CA 1
ATOM 855 C C . GLN A 1 112 ? 5.685 9.644 0.012 1.00 84.19 112 GLN A C 1
ATOM 857 O O . GLN A 1 112 ? 6.116 8.494 0.056 1.00 84.19 112 GLN A O 1
ATOM 862 N N . ASP A 1 113 ? 4.435 9.910 -0.355 1.00 85.75 113 ASP A N 1
ATOM 863 C CA . ASP A 1 113 ? 3.471 8.873 -0.710 1.00 85.75 113 ASP A CA 1
ATOM 864 C C . ASP A 1 113 ? 3.891 8.146 -1.987 1.00 85.75 113 ASP A C 1
ATOM 866 O O . ASP A 1 113 ? 3.810 6.921 -2.044 1.00 85.75 113 ASP A O 1
ATOM 870 N N . VAL A 1 114 ? 4.437 8.854 -2.982 1.00 78.75 114 VAL A N 1
ATOM 871 C CA . VAL A 1 114 ? 5.023 8.168 -4.140 1.00 78.75 114 VAL A CA 1
ATOM 872 C C . VAL A 1 114 ? 6.207 7.295 -3.709 1.00 78.75 114 VAL A C 1
ATOM 874 O O . VAL A 1 114 ? 6.296 6.156 -4.153 1.00 78.75 114 VAL A O 1
ATOM 877 N N . GLN A 1 115 ? 7.030 7.781 -2.772 1.00 79.81 115 GLN A N 1
ATOM 878 C CA . GLN A 1 115 ? 7.960 7.001 -1.933 1.00 79.81 115 GLN A CA 1
ATOM 879 C C . GLN A 1 115 ? 7.460 5.597 -1.608 1.00 79.81 115 GLN A C 1
ATOM 881 O O . GLN A 1 115 ? 7.924 4.559 -2.084 1.00 79.81 115 GLN A O 1
ATOM 886 N N . LEU A 1 116 ? 6.430 5.617 -0.782 1.00 88.00 116 LEU A N 1
ATOM 887 C CA . LEU A 1 116 ? 5.845 4.432 -0.191 1.00 88.00 116 LEU A CA 1
ATOM 888 C C . LEU A 1 116 ? 5.155 3.551 -1.240 1.00 88.00 116 LEU A C 1
ATOM 890 O O . LEU A 1 116 ? 5.173 2.326 -1.114 1.00 88.00 116 LEU A O 1
ATOM 894 N N . ALA A 1 117 ? 4.594 4.149 -2.297 1.00 85.81 117 ALA A N 1
ATOM 895 C CA . ALA A 1 117 ? 4.013 3.409 -3.410 1.00 85.81 117 ALA A CA 1
ATOM 896 C C . ALA A 1 117 ? 5.067 2.578 -4.155 1.00 85.81 117 ALA A C 1
ATOM 898 O O . ALA A 1 117 ? 4.858 1.388 -4.402 1.00 85.81 117 ALA A O 1
ATOM 899 N N . LEU A 1 118 ? 6.208 3.195 -4.480 1.00 81.25 118 LEU A N 1
ATOM 900 C CA . LEU A 1 118 ? 7.329 2.558 -5.172 1.00 81.25 118 LEU A CA 1
ATOM 901 C C . LEU A 1 118 ? 7.852 1.349 -4.379 1.00 81.25 118 LEU A C 1
ATOM 903 O O . LEU A 1 118 ? 7.972 0.249 -4.927 1.00 81.25 118 LEU A O 1
ATOM 907 N N . ASP A 1 119 ? 8.069 1.528 -3.075 1.00 85.25 119 ASP A N 1
ATOM 908 C CA . ASP A 1 119 ? 8.531 0.466 -2.176 1.00 85.25 119 ASP A CA 1
ATOM 909 C C . ASP A 1 119 ? 7.521 -0.685 -2.054 1.00 85.25 119 ASP A C 1
ATOM 911 O O . ASP A 1 119 ? 7.894 -1.863 -2.049 1.00 85.25 119 ASP A O 1
ATOM 915 N N . ALA A 1 120 ? 6.227 -0.368 -1.962 1.00 86.44 120 ALA A N 1
ATOM 916 C CA . ALA A 1 120 ? 5.168 -1.368 -1.859 1.00 86.44 120 ALA A CA 1
ATOM 917 C C . ALA A 1 120 ? 5.053 -2.215 -3.141 1.00 86.44 120 ALA A C 1
ATOM 919 O O . ALA A 1 120 ? 4.939 -3.444 -3.069 1.00 86.44 120 ALA A O 1
ATOM 920 N N . TYR A 1 121 ? 5.169 -1.590 -4.317 1.00 84.94 121 TYR A N 1
ATOM 921 C CA . TYR A 1 121 ? 5.211 -2.314 -5.588 1.00 84.94 121 TYR A CA 1
ATOM 922 C C . TYR A 1 121 ? 6.456 -3.202 -5.706 1.00 84.94 121 TYR A C 1
ATOM 924 O O . TYR A 1 121 ? 6.332 -4.358 -6.119 1.00 84.94 121 TYR A O 1
ATOM 932 N N . ALA A 1 122 ? 7.624 -2.725 -5.267 1.00 82.88 122 ALA A N 1
ATOM 933 C CA . ALA A 1 122 ? 8.846 -3.529 -5.249 1.00 82.88 122 ALA A CA 1
ATOM 934 C C . ALA A 1 122 ? 8.702 -4.781 -4.360 1.00 82.88 122 ALA A C 1
ATOM 936 O O . ALA A 1 122 ? 9.074 -5.884 -4.769 1.00 82.88 122 ALA A O 1
ATOM 937 N N . LYS A 1 123 ? 8.085 -4.650 -3.176 1.00 84.62 123 LYS A N 1
ATOM 938 C CA . LYS A 1 123 ? 7.774 -5.792 -2.293 1.00 84.62 123 LYS A CA 1
ATOM 939 C C . LYS A 1 123 ? 6.815 -6.791 -2.941 1.00 84.62 123 LYS A C 1
ATOM 941 O O . LYS A 1 123 ? 7.011 -8.002 -2.812 1.00 84.62 123 LYS A O 1
ATOM 946 N N . SER A 1 124 ? 5.801 -6.298 -3.657 1.00 84.00 124 SER A N 1
ATOM 947 C CA . SER A 1 124 ? 4.856 -7.146 -4.391 1.00 84.00 124 SER A CA 1
ATOM 948 C C . SER A 1 124 ? 5.577 -8.022 -5.417 1.00 84.00 124 SER A C 1
ATOM 950 O O . SER A 1 124 ? 5.368 -9.233 -5.456 1.00 84.00 124 SER A O 1
ATOM 952 N N . VAL A 1 125 ? 6.449 -7.439 -6.236 1.00 82.06 125 VAL A N 1
ATOM 953 C CA . VAL A 1 125 ? 7.178 -8.185 -7.272 1.00 82.06 125 VAL A CA 1
ATOM 954 C C . VAL A 1 125 ? 8.202 -9.144 -6.680 1.00 82.06 125 VAL A C 1
ATOM 956 O O . VAL A 1 125 ? 8.307 -10.274 -7.155 1.00 82.06 125 VAL A O 1
ATOM 959 N N . ALA A 1 126 ? 8.917 -8.735 -5.628 1.00 81.75 126 ALA A N 1
ATOM 960 C CA . ALA A 1 126 ? 9.852 -9.617 -4.933 1.00 81.75 126 ALA A CA 1
ATOM 961 C C . ALA A 1 126 ? 9.156 -10.878 -4.387 1.00 81.75 126 ALA A C 1
ATOM 963 O O . ALA A 1 126 ? 9.739 -11.960 -4.406 1.00 81.75 126 ALA A O 1
ATOM 964 N N . SER A 1 127 ? 7.902 -10.745 -3.939 1.00 77.06 127 SER A N 1
ATOM 965 C CA . SER A 1 127 ? 7.118 -11.841 -3.355 1.00 77.06 127 SER A CA 1
ATOM 966 C C . SER A 1 127 ? 6.488 -12.761 -4.406 1.00 77.06 127 SER A C 1
ATOM 968 O O . SER A 1 127 ? 6.421 -13.972 -4.201 1.00 77.06 127 SER A O 1
ATOM 970 N N . TYR A 1 128 ? 6.043 -12.218 -5.545 1.00 72.00 128 TYR A N 1
ATOM 971 C CA . TYR A 1 128 ? 5.541 -13.025 -6.657 1.00 72.00 128 TYR A CA 1
ATOM 972 C C . TYR A 1 128 ? 5.991 -12.466 -8.018 1.00 72.00 128 TYR A C 1
ATOM 974 O O . TYR A 1 128 ? 5.302 -11.630 -8.616 1.00 72.00 128 TYR A O 1
ATOM 982 N N . PRO A 1 129 ? 7.091 -13.005 -8.581 1.00 61.03 129 PRO A N 1
ATOM 983 C CA . PRO A 1 129 ? 7.671 -12.597 -9.867 1.00 61.03 129 PRO A CA 1
ATOM 984 C C . PRO A 1 129 ? 6.786 -12.805 -11.115 1.00 61.03 129 PRO A C 1
ATOM 986 O O . PRO A 1 129 ? 7.240 -12.642 -12.243 1.00 61.03 129 PRO A O 1
ATOM 989 N N . ARG A 1 130 ? 5.519 -13.193 -10.952 1.00 59.25 130 ARG A N 1
ATOM 990 C CA . ARG A 1 130 ? 4.571 -13.472 -12.041 1.00 59.25 130 ARG A CA 1
ATOM 991 C C . ARG A 1 130 ? 3.298 -12.621 -11.987 1.00 59.25 130 ARG A C 1
ATOM 993 O O . ARG A 1 130 ? 2.336 -12.965 -12.662 1.00 59.25 130 ARG A O 1
ATOM 1000 N N . TYR A 1 131 ? 3.275 -11.528 -11.215 1.00 66.56 131 TYR A N 1
ATOM 1001 C CA . TYR A 1 131 ? 2.139 -10.595 -11.151 1.00 66.56 131 TYR A CA 1
ATOM 1002 C C . TYR A 1 131 ? 2.298 -9.468 -12.199 1.00 66.56 131 TYR A C 1
ATOM 1004 O O . TYR A 1 131 ? 3.008 -8.493 -11.937 1.00 66.56 131 TYR A O 1
ATOM 1012 N N . PRO A 1 132 ? 1.690 -9.565 -13.402 1.00 62.84 132 PRO A N 1
ATOM 1013 C CA . PRO A 1 132 ? 2.084 -8.753 -14.563 1.00 62.84 132 PRO A CA 1
ATOM 1014 C C . PRO A 1 132 ? 1.862 -7.250 -14.361 1.00 62.84 132 PRO A C 1
ATOM 1016 O O . PRO A 1 132 ? 2.636 -6.428 -14.843 1.00 62.84 132 PRO A O 1
ATOM 1019 N N . GLU A 1 133 ? 0.832 -6.881 -13.600 1.00 67.38 133 GLU A N 1
ATOM 1020 C CA . GLU A 1 133 ? 0.495 -5.483 -13.333 1.00 67.38 133 GLU A CA 1
ATOM 1021 C C . GLU A 1 133 ? 1.456 -4.828 -12.327 1.00 67.38 133 GLU A C 1
ATOM 1023 O O . GLU A 1 133 ? 1.785 -3.650 -12.462 1.00 67.38 133 GLU A O 1
ATOM 1028 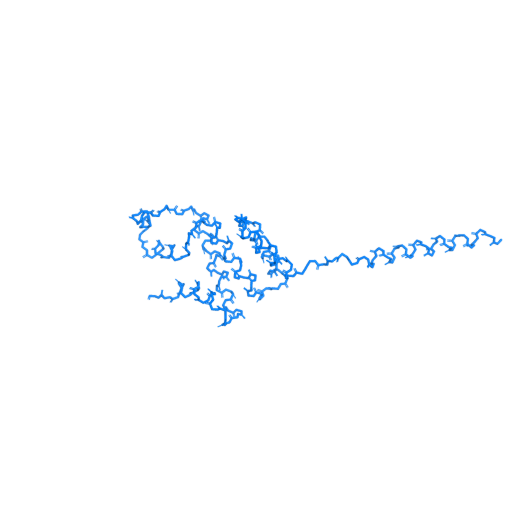N N . ALA A 1 134 ? 2.001 -5.603 -11.380 1.00 62.34 134 ALA A N 1
ATOM 1029 C CA . ALA A 1 134 ? 3.068 -5.130 -10.499 1.00 62.34 134 ALA A CA 1
ATOM 1030 C C . ALA A 1 134 ? 4.383 -4.947 -11.271 1.00 62.34 134 ALA A C 1
ATOM 1032 O O . ALA A 1 134 ? 5.092 -3.981 -11.018 1.00 62.34 134 ALA A O 1
ATOM 1033 N N . TYR A 1 135 ? 4.666 -5.786 -12.277 1.00 61.88 135 TYR A N 1
ATOM 1034 C CA . TYR A 1 135 ? 5.790 -5.570 -13.199 1.00 61.88 135 TYR A CA 1
ATOM 1035 C C . TYR A 1 135 ? 5.605 -4.367 -14.107 1.00 61.88 135 TYR A C 1
ATOM 1037 O O . TYR A 1 135 ? 6.588 -3.717 -14.423 1.00 61.88 135 TYR A O 1
ATOM 1045 N N . TYR A 1 136 ? 4.389 -4.040 -14.540 1.00 65.94 136 TYR A N 1
ATOM 1046 C CA . TYR A 1 136 ? 4.157 -2.799 -15.278 1.00 65.94 136 TYR A CA 1
ATOM 1047 C C . TYR A 1 136 ? 4.431 -1.582 -14.382 1.00 65.94 136 TYR A C 1
ATOM 1049 O O . TYR A 1 136 ? 5.176 -0.680 -14.764 1.00 65.94 136 TYR A O 1
ATOM 1057 N N . ARG A 1 137 ? 3.919 -1.596 -13.143 1.00 64.00 137 ARG A N 1
ATOM 1058 C CA . ARG A 1 137 ? 4.128 -0.506 -12.175 1.00 64.00 137 ARG A CA 1
ATOM 1059 C C . ARG A 1 137 ? 5.571 -0.414 -11.655 1.00 64.00 137 ARG A C 1
ATOM 1061 O O . ARG A 1 137 ? 6.053 0.695 -11.451 1.00 64.00 137 ARG A O 1
ATOM 1068 N N . GLN A 1 138 ? 6.292 -1.534 -11.542 1.00 59.41 138 GLN A N 1
ATOM 1069 C CA . GLN A 1 138 ? 7.730 -1.572 -11.232 1.00 59.41 138 GLN A CA 1
ATOM 1070 C C . GLN A 1 138 ? 8.629 -1.386 -12.472 1.00 59.41 138 GLN A C 1
ATOM 1072 O O . GLN A 1 138 ? 9.750 -0.903 -12.369 1.00 59.41 138 GLN A O 1
ATOM 1077 N N . GLY A 1 139 ? 8.184 -1.742 -13.671 1.00 54.16 139 GLY A N 1
ATOM 1078 C CA . GLY A 1 139 ? 8.931 -1.543 -14.916 1.00 54.16 139 GLY A CA 1
ATOM 1079 C C . GLY A 1 139 ? 9.129 -0.057 -15.204 1.00 54.16 139 GLY A C 1
ATOM 1080 O O . GLY A 1 139 ? 10.217 0.362 -15.592 1.00 54.16 139 GLY A O 1
ATOM 1081 N N . LEU A 1 140 ? 8.133 0.763 -14.852 1.00 54.12 140 LEU A N 1
ATOM 1082 C CA . LEU A 1 140 ? 8.227 2.231 -14.811 1.00 54.12 140 LEU A CA 1
ATOM 1083 C C . LEU A 1 140 ? 9.315 2.747 -13.830 1.00 54.12 140 LEU A C 1
ATOM 1085 O O . LEU A 1 140 ? 9.721 3.907 -13.891 1.00 54.12 140 LEU A O 1
ATOM 1089 N N . LEU A 1 141 ? 9.815 1.875 -12.954 1.00 46.78 141 LEU A N 1
ATOM 1090 C CA . LEU A 1 141 ? 10.771 2.106 -11.869 1.00 46.78 141 LEU A CA 1
ATOM 1091 C C . LEU A 1 141 ? 12.192 1.612 -12.185 1.00 46.78 141 LEU A C 1
ATOM 1093 O O . LEU A 1 141 ? 13.122 1.957 -11.465 1.00 46.78 141 LEU A O 1
ATOM 1097 N N . HIS A 1 142 ? 12.386 0.821 -13.244 1.00 40.91 142 HIS A N 1
ATOM 1098 C CA . HIS A 1 142 ? 13.686 0.210 -13.558 1.00 40.91 142 HIS A CA 1
ATOM 1099 C C . HIS A 1 142 ? 14.225 0.485 -14.961 1.00 40.91 142 HIS A C 1
ATOM 1101 O O . HIS A 1 142 ? 15.394 0.189 -15.194 1.00 40.91 142 HIS A O 1
ATOM 1107 N N . PHE A 1 143 ? 13.455 1.080 -15.875 1.00 37.50 143 PHE A N 1
ATOM 1108 C CA . PHE A 1 143 ? 14.056 1.579 -17.111 1.00 37.50 143 PHE A CA 1
ATOM 1109 C C . PHE A 1 143 ? 14.829 2.875 -16.842 1.00 37.50 143 PHE A C 1
ATOM 1111 O O . PHE A 1 143 ? 14.309 3.811 -16.222 1.00 37.50 143 PHE A O 1
ATOM 1118 N N . VAL A 1 144 ? 16.102 2.802 -17.231 1.00 41.94 144 VAL A N 1
ATOM 1119 C CA . VAL A 1 144 ? 17.161 3.818 -17.254 1.00 41.94 144 VAL A CA 1
ATOM 1120 C C . VAL A 1 144 ? 17.154 4.468 -18.630 1.00 41.94 144 VAL A C 1
ATOM 1122 O O . VAL A 1 144 ? 16.920 3.717 -19.606 1.00 41.94 144 VAL A O 1
#

Radius of gyration: 24.78 Å; Cα contacts (8 Å, |Δi|>4): 159; chains: 1; bounding box: 50×56×70 Å

Solvent-accessible surface area (backbone atoms only — not comparable to full-atom values): 7704 Å² total; per-residue (Å²): 124,73,67,65,58,52,55,52,51,52,51,51,51,52,51,50,53,54,53,50,63,73,61,59,74,69,82,72,82,46,45,67,56,26,34,56,51,14,53,52,24,45,75,72,67,39,18,69,60,10,37,53,24,13,50,53,12,31,72,71,38,78,69,42,35,67,30,27,40,51,32,14,53,16,26,32,57,62,33,68,43,95,40,75,63,62,52,53,54,35,73,76,41,64,86,62,49,42,45,76,73,74,38,81,75,72,52,75,66,26,56,48,24,45,50,53,14,54,55,24,23,50,52,15,34,76,59,38,87,80,48,67,68,41,46,54,65,39,45,73,70,67,73,127